Protein AF-E6TE12-F1 (afdb_monomer_lite)

pLDDT: mean 74.27, std 14.79, range [40.84, 89.06]

Structure (mmCIF, N/CA/C/O backbone):
data_AF-E6TE12-F1
#
_entry.id   AF-E6TE12-F1
#
loop_
_atom_site.group_PDB
_atom_site.id
_atom_site.type_symbol
_atom_site.label_atom_id
_atom_site.label_alt_id
_atom_site.label_comp_id
_atom_site.label_asym_id
_atom_site.label_entity_id
_atom_site.label_seq_id
_atom_site.pdbx_PDB_ins_code
_atom_site.Cartn_x
_atom_site.Cartn_y
_atom_site.Cartn_z
_atom_site.occupancy
_atom_site.B_iso_or_equiv
_atom_site.auth_seq_id
_atom_site.auth_comp_id
_atom_site.auth_asym_id
_atom_site.auth_atom_id
_atom_site.pdbx_PDB_model_num
ATOM 1 N N . MET A 1 1 ? 13.624 2.502 -21.140 1.00 45.03 1 MET A N 1
ATOM 2 C CA . MET A 1 1 ? 13.151 1.319 -20.391 1.00 45.03 1 MET A CA 1
ATOM 3 C C . MET A 1 1 ? 12.896 1.869 -19.003 1.00 45.03 1 MET A C 1
ATOM 5 O O . MET A 1 1 ? 13.760 1.769 -18.151 1.00 45.03 1 MET A O 1
ATOM 9 N N . ASP A 1 2 ? 11.790 2.602 -18.863 1.00 51.84 2 ASP A N 1
ATOM 10 C CA . ASP A 1 2 ? 11.550 3.578 -17.779 1.00 51.84 2 ASP A CA 1
ATOM 11 C C . ASP A 1 2 ? 10.140 3.368 -17.189 1.00 51.84 2 ASP A C 1
ATOM 13 O O . ASP A 1 2 ? 9.469 4.292 -16.747 1.00 51.84 2 ASP A O 1
ATOM 17 N N . ASP A 1 3 ? 9.636 2.131 -17.226 1.00 58.41 3 ASP A N 1
ATOM 18 C CA . ASP A 1 3 ? 8.274 1.789 -16.789 1.00 58.41 3 ASP A CA 1
ATOM 19 C C . ASP A 1 3 ? 8.142 1.647 -15.254 1.00 58.41 3 ASP A C 1
ATOM 21 O O . ASP A 1 3 ? 7.053 1.382 -14.744 1.00 58.41 3 ASP A O 1
ATOM 25 N N . LEU A 1 4 ? 9.242 1.821 -14.505 1.00 60.34 4 LEU A N 1
ATOM 26 C CA . LEU A 1 4 ? 9.303 1.711 -13.038 1.00 60.34 4 LEU A CA 1
ATOM 27 C C . LEU A 1 4 ? 9.480 3.057 -12.314 1.00 60.34 4 LEU A C 1
ATOM 29 O O . LEU A 1 4 ? 9.471 3.064 -11.086 1.00 60.34 4 LEU A O 1
ATOM 33 N N . ASP A 1 5 ? 9.566 4.186 -13.030 1.00 63.81 5 ASP A N 1
ATOM 34 C CA . ASP A 1 5 ? 9.883 5.534 -12.500 1.00 63.81 5 ASP A CA 1
ATOM 35 C C . ASP A 1 5 ? 8.854 6.138 -11.509 1.00 63.81 5 ASP A C 1
ATOM 37 O O . ASP A 1 5 ? 8.929 7.304 -11.128 1.00 63.81 5 ASP A O 1
ATOM 41 N N . GLY A 1 6 ? 7.890 5.347 -11.041 1.00 72.25 6 GLY A N 1
ATOM 42 C CA . GLY A 1 6 ? 6.914 5.738 -10.021 1.00 72.25 6 GLY A CA 1
ATOM 43 C C . GLY A 1 6 ? 6.625 4.664 -8.976 1.00 72.25 6 GLY A C 1
ATOM 44 O O . GLY A 1 6 ? 5.877 4.925 -8.039 1.00 72.25 6 GLY A O 1
ATOM 45 N N . TYR A 1 7 ? 7.206 3.469 -9.095 1.00 80.56 7 TYR A N 1
ATOM 46 C CA . TYR A 1 7 ? 6.985 2.391 -8.138 1.00 80.56 7 TYR A CA 1
ATOM 47 C C . TYR A 1 7 ? 8.058 2.446 -7.051 1.00 80.56 7 TYR A C 1
ATOM 49 O O . TYR A 1 7 ? 9.251 2.513 -7.335 1.00 80.56 7 TYR A O 1
ATOM 57 N N . VAL A 1 8 ? 7.636 2.410 -5.789 1.00 85.50 8 VAL A N 1
ATOM 58 C CA . VAL A 1 8 ? 8.545 2.349 -4.638 1.00 85.50 8 VAL A CA 1
ATOM 59 C C . VAL A 1 8 ? 8.175 1.200 -3.712 1.00 85.50 8 VAL A C 1
ATOM 61 O O . VAL A 1 8 ? 7.115 0.587 -3.836 1.00 85.50 8 VAL A O 1
ATOM 64 N N . GLU A 1 9 ? 9.074 0.851 -2.800 1.00 86.00 9 GLU A N 1
ATOM 65 C CA . GLU A 1 9 ? 8.840 -0.238 -1.855 1.00 86.00 9 GLU A CA 1
ATOM 66 C C . GLU A 1 9 ? 7.650 0.053 -0.935 1.00 86.00 9 GLU A C 1
ATOM 68 O O . GLU A 1 9 ? 7.329 1.201 -0.620 1.00 86.00 9 GLU A O 1
ATOM 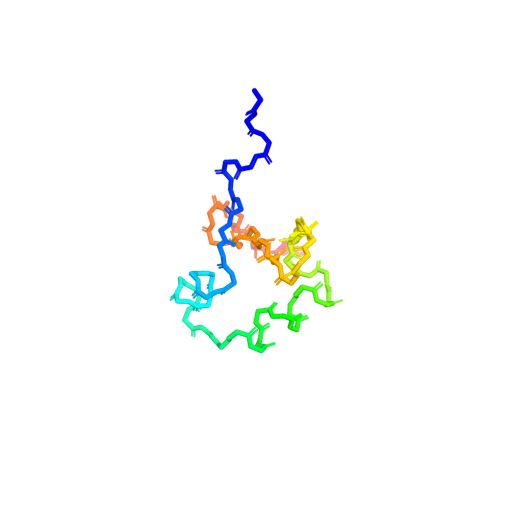73 N N . LEU A 1 10 ? 7.000 -1.013 -0.474 1.00 84.38 10 LEU A N 1
ATOM 74 C CA . LEU A 1 10 ? 5.796 -0.928 0.347 1.00 84.38 10 LEU A CA 1
ATOM 75 C C . LEU A 1 10 ? 6.017 -0.123 1.645 1.00 84.38 10 LEU A C 1
ATOM 77 O O . LEU A 1 10 ? 5.161 0.684 2.012 1.00 84.38 10 LEU A O 1
ATOM 81 N N . ALA A 1 11 ? 7.188 -0.269 2.272 1.00 85.19 11 ALA A N 1
ATOM 82 C CA . ALA A 1 11 ? 7.597 0.502 3.446 1.00 85.19 11 ALA A CA 1
ATOM 83 C C . ALA A 1 11 ? 7.731 2.009 3.152 1.00 85.19 11 ALA A C 1
ATOM 85 O O . ALA A 1 11 ? 7.325 2.846 3.956 1.00 85.19 11 ALA A O 1
ATOM 86 N N . GLU A 1 12 ? 8.254 2.365 1.979 1.00 85.00 12 GLU A N 1
ATOM 87 C CA . GLU A 1 12 ? 8.403 3.758 1.548 1.00 85.00 12 GLU A CA 1
ATOM 88 C C . GLU A 1 12 ? 7.038 4.378 1.205 1.00 85.00 12 GLU A C 1
ATOM 90 O O . GLU A 1 12 ? 6.757 5.521 1.567 1.00 85.00 12 GLU A O 1
ATOM 95 N N . VAL A 1 13 ? 6.125 3.622 0.579 1.00 84.44 13 VAL A N 1
ATOM 96 C CA . VAL A 1 13 ? 4.735 4.080 0.385 1.00 84.44 13 VAL A CA 1
ATOM 97 C C . VAL A 1 13 ? 4.046 4.314 1.727 1.00 84.44 13 VAL A C 1
ATOM 99 O O . VAL A 1 13 ? 3.401 5.348 1.904 1.00 84.44 13 VAL A O 1
ATOM 102 N N . ALA A 1 14 ? 4.209 3.389 2.674 1.00 86.19 14 ALA A N 1
ATOM 103 C CA . ALA A 1 14 ? 3.661 3.504 4.021 1.00 86.19 14 ALA A CA 1
ATOM 104 C C . ALA A 1 14 ? 4.175 4.772 4.727 1.00 86.19 14 ALA A C 1
ATOM 106 O O . ALA A 1 14 ? 3.374 5.556 5.244 1.00 86.19 14 ALA A O 1
ATOM 107 N N . ALA A 1 15 ? 5.485 5.034 4.654 1.00 85.88 15 ALA A N 1
ATOM 108 C CA . ALA A 1 15 ? 6.103 6.235 5.209 1.00 85.88 15 ALA A CA 1
ATOM 109 C C . ALA A 1 15 ? 5.579 7.524 4.552 1.00 85.88 15 ALA A C 1
ATOM 111 O O . ALA A 1 15 ? 5.202 8.464 5.252 1.00 85.88 15 ALA A O 1
ATOM 112 N N . ARG A 1 16 ? 5.485 7.566 3.216 1.00 83.31 16 ARG A N 1
ATOM 113 C CA . ARG A 1 16 ? 5.005 8.752 2.480 1.00 83.31 16 ARG A CA 1
ATOM 114 C C . ARG A 1 16 ? 3.524 9.037 2.711 1.00 83.31 16 ARG A C 1
ATOM 116 O O . ARG A 1 16 ? 3.138 10.196 2.824 1.00 83.31 16 ARG A O 1
ATOM 123 N N . MET A 1 17 ? 2.700 7.992 2.779 1.00 81.00 17 MET A N 1
ATOM 124 C CA . MET A 1 17 ? 1.259 8.089 3.039 1.00 81.00 17 MET A CA 1
ATOM 125 C C . MET A 1 17 ? 0.914 8.220 4.522 1.00 81.00 17 MET A C 1
ATOM 127 O O . MET A 1 17 ? -0.251 8.452 4.839 1.00 81.00 17 MET A O 1
ATOM 131 N N . ASN A 1 18 ? 1.903 8.120 5.415 1.00 85.44 18 ASN A N 1
ATOM 132 C CA . ASN A 1 18 ? 1.718 8.136 6.864 1.00 85.44 18 ASN A CA 1
ATOM 133 C C . ASN A 1 18 ? 0.677 7.094 7.336 1.00 85.44 18 ASN A C 1
ATOM 135 O O . ASN A 1 18 ? -0.170 7.371 8.187 1.00 85.44 18 ASN A O 1
ATOM 139 N N . ILE A 1 19 ? 0.722 5.898 6.742 1.00 87.00 19 ILE A N 1
ATOM 140 C CA . ILE A 1 19 ? -0.143 4.749 7.056 1.00 87.00 19 ILE A CA 1
ATOM 141 C C . ILE A 1 19 ? 0.705 3.494 7.268 1.00 87.00 19 ILE A C 1
ATOM 143 O O . ILE A 1 19 ? 1.902 3.481 7.001 1.00 87.00 19 ILE A O 1
ATOM 147 N N . THR A 1 20 ? 0.089 2.416 7.743 1.00 88.44 20 THR A N 1
ATOM 148 C CA . THR A 1 20 ? 0.788 1.137 7.933 1.00 88.44 20 THR A CA 1
ATOM 149 C C . THR A 1 20 ? 0.936 0.358 6.627 1.00 88.44 20 THR A C 1
ATOM 151 O O . THR A 1 20 ? 0.093 0.436 5.735 1.00 88.44 20 THR A O 1
ATOM 154 N N . GLU A 1 21 ? 1.964 -0.485 6.550 1.00 88.00 21 GLU A N 1
ATOM 155 C CA . GLU A 1 21 ? 2.173 -1.444 5.457 1.00 88.00 21 GLU A CA 1
ATOM 156 C C . GLU A 1 21 ? 0.944 -2.335 5.205 1.00 88.00 21 GLU A C 1
ATOM 158 O O . GLU A 1 21 ? 0.565 -2.591 4.062 1.00 88.00 21 GLU A O 1
ATOM 163 N N . ALA A 1 22 ? 0.261 -2.748 6.278 1.00 88.00 22 ALA A N 1
ATOM 164 C CA . ALA A 1 22 ? -0.980 -3.511 6.190 1.00 88.00 22 ALA A CA 1
ATOM 165 C C . ALA A 1 22 ? -2.097 -2.719 5.490 1.00 88.00 22 ALA A C 1
ATOM 167 O O . ALA A 1 22 ? -2.804 -3.277 4.654 1.00 88.00 22 ALA A O 1
ATOM 168 N N . GLN A 1 23 ? -2.226 -1.420 5.780 1.00 86.94 23 GLN A N 1
ATOM 169 C CA . GLN A 1 23 ? -3.187 -0.539 5.109 1.00 86.94 23 GLN A CA 1
ATOM 170 C C . GLN A 1 23 ? -2.806 -0.281 3.649 1.00 86.94 23 GLN A C 1
ATOM 172 O O . GLN A 1 23 ? -3.686 -0.280 2.794 1.00 86.94 23 GLN A O 1
ATOM 177 N N . VAL A 1 24 ? -1.516 -0.123 3.328 1.00 85.38 24 VAL A N 1
ATOM 178 C CA . VAL A 1 24 ? -1.058 -0.043 1.927 1.00 85.38 24 VAL A CA 1
ATOM 179 C C . VAL A 1 24 ? -1.457 -1.311 1.175 1.00 85.38 24 VAL A C 1
ATOM 181 O O . VAL A 1 24 ? -2.004 -1.241 0.076 1.00 85.38 24 VAL A O 1
ATOM 184 N N . MET A 1 25 ? -1.239 -2.480 1.777 1.00 85.81 25 MET A N 1
ATOM 185 C CA . MET A 1 25 ? -1.593 -3.755 1.162 1.00 85.81 25 MET A CA 1
ATOM 186 C C . MET A 1 25 ? -3.109 -3.939 1.024 1.00 85.81 25 MET A C 1
ATOM 188 O O . MET A 1 25 ? -3.561 -4.519 0.037 1.00 85.81 25 MET A O 1
ATOM 192 N N . ASP A 1 26 ? -3.895 -3.419 1.964 1.00 89.06 26 ASP A N 1
ATOM 193 C CA . ASP A 1 26 ? -5.352 -3.351 1.857 1.00 89.06 26 ASP A CA 1
ATOM 194 C C . ASP A 1 26 ? -5.776 -2.489 0.655 1.00 89.06 26 ASP A C 1
ATOM 196 O O . ASP A 1 26 ? -6.510 -2.950 -0.217 1.00 89.06 26 ASP A O 1
ATOM 200 N N . LEU A 1 27 ? -5.189 -1.300 0.493 1.00 85.06 27 LEU A N 1
ATOM 201 C CA . LEU A 1 27 ? -5.430 -0.433 -0.665 1.00 85.06 27 LEU A CA 1
ATOM 202 C C . LEU A 1 27 ? -5.037 -1.095 -1.997 1.00 85.06 27 LEU A C 1
ATOM 204 O O . LEU A 1 27 ? -5.750 -0.951 -2.992 1.00 85.06 27 LEU A O 1
ATOM 208 N N . VAL A 1 28 ? -3.944 -1.861 -2.029 1.00 85.06 28 VAL A N 1
ATOM 209 C CA . VAL A 1 28 ? -3.551 -2.659 -3.203 1.00 85.06 28 VAL A CA 1
ATOM 210 C C . VAL A 1 28 ? -4.577 -3.764 -3.487 1.00 85.06 28 VAL A C 1
ATOM 212 O O . VAL A 1 28 ? -5.000 -3.933 -4.632 1.00 85.06 28 VAL A O 1
ATOM 215 N N . ARG A 1 29 ? -5.041 -4.492 -2.460 1.00 86.31 29 ARG A N 1
ATOM 216 C CA . ARG A 1 29 ? -6.076 -5.540 -2.598 1.00 86.31 29 ARG A CA 1
ATOM 217 C C . ARG A 1 29 ? -7.401 -4.978 -3.105 1.00 86.31 29 ARG A C 1
ATOM 219 O O . ARG A 1 29 ? -8.045 -5.596 -3.950 1.00 86.31 29 ARG A O 1
ATOM 226 N N . HIS A 1 30 ? -7.768 -3.789 -2.639 1.00 86.38 30 HIS A N 1
ATOM 227 C CA . HIS A 1 30 ? -8.952 -3.051 -3.070 1.00 86.38 30 HIS A CA 1
ATOM 228 C C . HIS A 1 30 ? -8.770 -2.361 -4.436 1.00 86.38 30 HIS A C 1
ATOM 230 O O . HIS A 1 30 ? -9.685 -1.683 -4.902 1.00 86.38 30 HIS A O 1
ATOM 236 N N . ARG A 1 31 ? -7.618 -2.553 -5.101 1.00 80.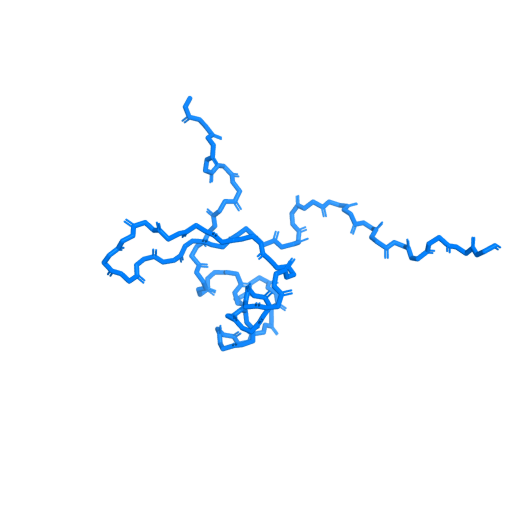56 31 ARG A N 1
ATOM 237 C CA . ARG A 1 31 ? -7.247 -1.939 -6.389 1.00 80.56 31 ARG A CA 1
ATOM 238 C C . ARG A 1 31 ? -7.258 -0.404 -6.376 1.00 80.56 31 ARG A C 1
ATOM 240 O O . ARG A 1 31 ? -7.417 0.216 -7.425 1.00 80.56 31 ARG A O 1
ATOM 247 N N . VAL A 1 32 ? -7.079 0.202 -5.202 1.00 84.31 32 VAL A N 1
ATOM 248 C CA . VAL A 1 32 ? -6.921 1.655 -5.035 1.00 84.31 32 VAL A CA 1
ATOM 249 C C . VAL A 1 32 ? -5.506 2.082 -5.429 1.00 84.31 32 VAL A C 1
ATOM 251 O O . VAL A 1 32 ? -5.332 3.115 -6.068 1.00 84.31 32 VAL A O 1
ATOM 254 N N . LEU A 1 33 ? -4.502 1.271 -5.082 1.00 82.69 33 LEU A N 1
ATOM 255 C CA . LEU A 1 33 ? -3.103 1.484 -5.458 1.00 82.69 33 LEU A CA 1
ATOM 256 C C . LEU A 1 33 ? -2.667 0.481 -6.526 1.00 82.69 33 LEU A C 1
ATOM 258 O O . LEU A 1 33 ? -3.070 -0.686 -6.505 1.00 82.69 33 LEU A O 1
ATOM 262 N N . ARG A 1 34 ? -1.811 0.934 -7.447 1.00 84.00 34 ARG A N 1
ATOM 263 C CA . ARG A 1 34 ? -1.145 0.053 -8.410 1.00 84.00 34 ARG A CA 1
ATOM 264 C C . ARG A 1 34 ? 0.055 -0.591 -7.735 1.00 84.00 34 ARG A C 1
ATOM 266 O O . ARG A 1 34 ? 0.838 0.084 -7.078 1.00 84.00 34 ARG A O 1
ATOM 273 N N . ALA A 1 35 ? 0.198 -1.898 -7.903 1.00 85.69 35 ALA A N 1
ATOM 274 C CA . ALA A 1 35 ? 1.344 -2.637 -7.406 1.00 85.69 35 ALA A CA 1
ATOM 275 C C . ALA A 1 35 ? 1.826 -3.625 -8.460 1.00 85.69 35 ALA A C 1
ATOM 277 O O . ALA A 1 35 ? 1.022 -4.239 -9.166 1.00 85.69 35 ALA A O 1
ATOM 278 N N . VAL A 1 36 ? 3.138 -3.795 -8.527 1.00 85.12 36 VAL A N 1
ATOM 279 C CA . VAL A 1 36 ? 3.810 -4.802 -9.339 1.00 85.12 36 VAL A CA 1
ATOM 280 C C . VAL A 1 36 ? 4.537 -5.771 -8.418 1.00 85.12 36 VAL A C 1
ATOM 282 O O . VAL A 1 36 ? 5.224 -5.382 -7.475 1.00 85.12 36 VAL A O 1
ATOM 285 N N . ASN A 1 37 ? 4.345 -7.061 -8.677 1.00 82.25 37 ASN A N 1
ATOM 286 C CA . ASN A 1 37 ? 5.050 -8.122 -7.975 1.00 82.25 37 ASN A CA 1
ATOM 287 C C . ASN A 1 37 ? 6.256 -8.531 -8.823 1.00 82.25 37 ASN A C 1
ATOM 289 O O . ASN A 1 37 ? 6.085 -9.008 -9.945 1.00 82.25 37 ASN A O 1
ATOM 293 N N . LEU A 1 38 ? 7.456 -8.3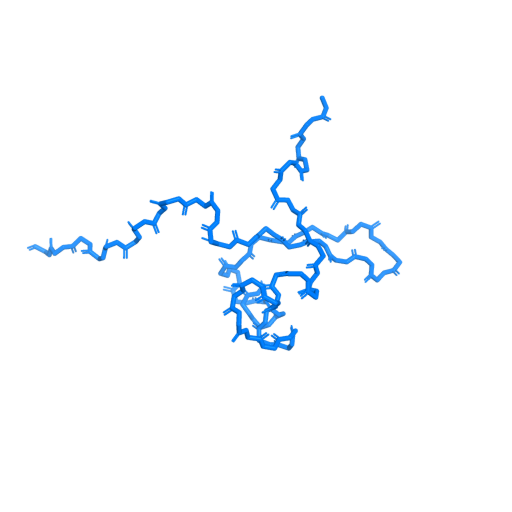29 -8.286 1.00 79.94 38 LEU A N 1
ATOM 294 C CA . LEU A 1 38 ? 8.723 -8.648 -8.949 1.00 79.94 38 LEU A CA 1
ATOM 295 C C . LEU A 1 38 ? 9.180 -10.096 -8.673 1.00 79.94 38 LEU A C 1
ATOM 297 O O . LEU A 1 38 ? 10.233 -10.517 -9.145 1.00 79.94 38 LEU A O 1
ATOM 301 N N . GLY A 1 39 ? 8.383 -10.878 -7.937 1.00 76.69 39 GLY A N 1
ATOM 302 C CA . GLY A 1 39 ? 8.733 -12.216 -7.462 1.00 76.69 39 GLY A CA 1
ATOM 303 C C . GLY A 1 39 ? 9.505 -12.184 -6.139 1.00 76.69 39 GLY A C 1
ATOM 304 O O . GLY A 1 39 ? 9.885 -11.129 -5.645 1.00 76.69 39 GLY A O 1
ATOM 305 N N . LEU A 1 40 ? 9.705 -13.355 -5.518 1.00 77.38 40 LEU A N 1
ATOM 306 C CA . LEU A 1 40 ? 10.465 -13.515 -4.259 1.00 77.38 40 LEU A CA 1
ATOM 307 C C . LEU A 1 40 ? 9.954 -12.675 -3.065 1.00 77.38 40 LEU A C 1
ATOM 309 O O . LEU A 1 40 ? 10.697 -12.412 -2.127 1.00 77.38 40 LEU A O 1
ATOM 313 N N . GLY A 1 41 ? 8.681 -12.269 -3.082 1.00 74.12 41 GLY A N 1
ATOM 314 C CA . GLY A 1 41 ? 8.087 -11.429 -2.035 1.00 74.12 41 GLY A CA 1
ATOM 315 C C . GLY A 1 41 ? 8.352 -9.929 -2.198 1.00 74.12 41 GLY A C 1
ATOM 316 O O . GLY A 1 41 ? 7.917 -9.151 -1.354 1.00 74.12 41 GLY A O 1
ATOM 317 N N . LEU A 1 42 ? 9.007 -9.511 -3.284 1.00 75.69 42 LEU A N 1
ATOM 318 C CA . LEU A 1 42 ? 9.229 -8.104 -3.602 1.00 75.69 42 LEU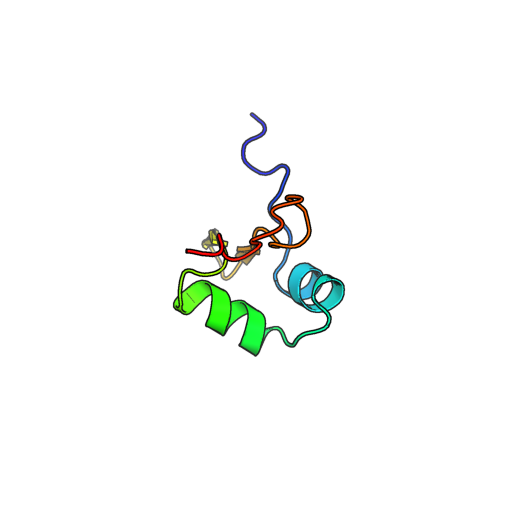 A CA 1
ATOM 319 C C . LEU A 1 42 ? 7.984 -7.527 -4.279 1.00 75.69 42 LEU A C 1
ATOM 321 O O . LEU A 1 42 ? 7.662 -7.846 -5.427 1.00 75.69 42 LEU A O 1
ATOM 325 N N . ILE A 1 43 ? 7.272 -6.677 -3.542 1.00 81.81 43 ILE A N 1
ATOM 326 C CA . ILE A 1 43 ? 6.113 -5.934 -4.034 1.00 81.81 43 ILE A CA 1
ATOM 327 C C . ILE A 1 43 ? 6.498 -4.464 -4.085 1.00 81.81 43 ILE A C 1
ATOM 329 O O . ILE A 1 43 ? 6.847 -3.867 -3.066 1.00 81.81 43 ILE A O 1
ATOM 333 N N . MET A 1 44 ? 6.397 -3.887 -5.274 1.00 84.19 44 MET A N 1
ATOM 334 C CA . MET A 1 44 ? 6.594 -2.466 -5.491 1.00 84.19 44 MET A CA 1
ATOM 335 C C . MET A 1 44 ? 5.236 -1.819 -5.732 1.00 84.19 44 MET A C 1
ATOM 337 O O . MET A 1 44 ? 4.409 -2.350 -6.474 1.00 84.19 44 MET A O 1
ATOM 341 N N . VAL A 1 45 ? 4.979 -0.696 -5.077 1.00 83.50 45 VAL A N 1
ATOM 342 C CA . VAL A 1 45 ? 3.688 -0.012 -5.074 1.00 83.50 45 VAL A CA 1
ATOM 343 C C . VAL A 1 45 ? 3.883 1.402 -5.604 1.00 83.50 45 VAL A C 1
ATOM 345 O O . VAL A 1 45 ? 4.812 2.102 -5.211 1.00 83.50 45 VAL A O 1
ATOM 348 N N . GLU A 1 46 ? 3.007 1.825 -6.506 1.00 84.12 46 GLU A N 1
ATOM 349 C CA . GLU A 1 46 ? 2.952 3.202 -6.988 1.00 84.12 46 GLU A CA 1
ATOM 350 C C . GLU A 1 46 ? 2.183 4.042 -5.952 1.00 84.12 46 GLU A C 1
ATOM 352 O O . GLU A 1 46 ? 0.992 3.797 -5.723 1.00 84.12 46 GLU A O 1
ATOM 357 N N . PRO A 1 47 ? 2.828 5.004 -5.269 1.00 70.00 47 PRO A N 1
ATOM 358 C CA . PRO A 1 47 ? 2.166 5.818 -4.268 1.00 70.00 47 PRO A CA 1
ATOM 359 C C . PRO A 1 47 ? 1.227 6.812 -4.954 1.00 70.00 47 PRO A C 1
ATOM 361 O O . PRO A 1 47 ? 1.646 7.614 -5.787 1.00 70.00 47 PRO A O 1
ATOM 364 N N . ALA A 1 48 ? -0.031 6.857 -4.514 1.00 68.00 48 ALA A N 1
ATOM 365 C CA . ALA A 1 48 ? -1.022 7.810 -5.027 1.00 68.00 48 ALA A CA 1
ATOM 366 C C . ALA A 1 48 ? -0.679 9.292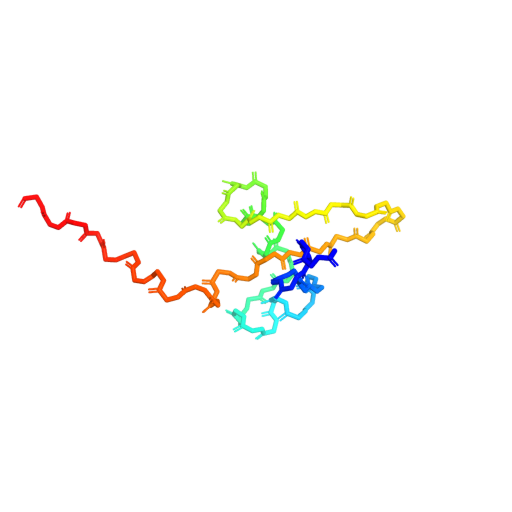 -4.754 1.00 68.00 48 ALA A C 1
ATOM 368 O O . ALA A 1 48 ? -1.363 10.179 -5.250 1.00 68.00 48 ALA A O 1
ATOM 369 N N . ILE A 1 49 ? 0.374 9.574 -3.978 1.00 59.88 49 ILE A N 1
ATOM 370 C CA . ILE A 1 49 ? 0.804 10.936 -3.623 1.00 59.88 49 ILE A CA 1
ATOM 371 C C . ILE A 1 49 ? 1.448 11.662 -4.815 1.00 59.88 49 ILE A C 1
ATOM 373 O O . ILE A 1 49 ? 1.418 12.889 -4.865 1.00 59.88 49 ILE A O 1
ATOM 377 N N . LEU A 1 50 ? 2.022 10.934 -5.782 1.00 51.03 50 LEU A N 1
ATOM 378 C CA . LEU A 1 50 ? 2.861 11.529 -6.833 1.00 51.03 50 LEU A CA 1
ATOM 379 C C . LEU A 1 50 ? 2.176 11.770 -8.179 1.00 51.03 50 LEU A C 1
ATOM 381 O O . LEU A 1 50 ? 2.815 12.260 -9.106 1.00 51.03 50 LEU A O 1
ATOM 385 N N . SER A 1 51 ? 0.869 11.564 -8.278 1.00 48.84 51 SER A N 1
ATOM 386 C CA . SER A 1 51 ? 0.104 12.259 -9.306 1.00 48.84 5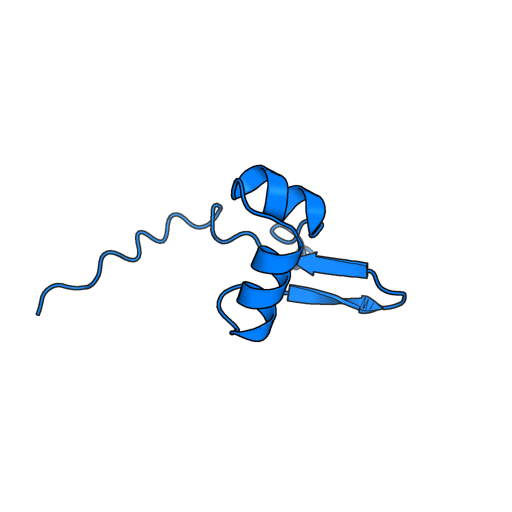1 SER A CA 1
ATOM 387 C C . SER A 1 51 ? -0.744 13.287 -8.590 1.00 48.84 51 SER A C 1
ATOM 389 O O . SER A 1 51 ? -1.517 12.930 -7.707 1.00 48.84 51 SER A O 1
ATOM 391 N N . GLY A 1 52 ? -0.626 14.560 -8.960 1.00 40.84 52 GLY A N 1
ATOM 392 C CA . GLY A 1 52 ? -1.518 15.635 -8.523 1.00 40.84 52 GLY A CA 1
ATOM 393 C C . GLY A 1 52 ? -2.971 15.440 -8.976 1.00 40.84 52 GLY A C 1
ATOM 394 O O . GLY A 1 52 ? -3.644 16.411 -9.311 1.00 40.84 52 GLY A O 1
ATOM 395 N N . SER A 1 53 ? -3.477 14.204 -8.996 1.00 45.31 53 SER A N 1
ATOM 396 C CA . SER A 1 53 ? -4.890 13.887 -9.004 1.00 45.31 53 SER A CA 1
ATOM 397 C C . SER A 1 53 ? -5.465 14.328 -7.669 1.00 45.31 53 SER A C 1
ATOM 399 O O . SER A 1 53 ? -5.732 13.557 -6.749 1.00 45.31 53 SER A O 1
ATOM 401 N N . VAL A 1 54 ? -5.740 15.623 -7.632 1.00 46.38 54 VAL A N 1
ATOM 402 C CA . VAL A 1 54 ? -6.974 16.145 -7.085 1.00 46.38 54 VAL A CA 1
ATOM 403 C C . VAL A 1 54 ? -8.102 15.278 -7.667 1.00 46.38 54 VAL A C 1
ATOM 405 O O . VAL A 1 54 ? -8.676 15.592 -8.704 1.00 46.38 54 VAL A O 1
ATOM 408 N N . SER A 1 55 ? -8.414 14.143 -7.034 1.00 49.03 55 SER A N 1
ATOM 409 C CA . SER A 1 55 ? -9.763 13.587 -7.109 1.00 49.03 55 SER A CA 1
ATOM 410 C C . SER A 1 55 ? -10.637 14.533 -6.299 1.00 49.03 55 SER A C 1
ATOM 412 O O . SER A 1 55 ? -11.082 14.218 -5.200 1.00 49.03 55 SER A O 1
ATOM 414 N N . THR A 1 56 ? -10.840 15.745 -6.813 1.00 51.25 56 THR A N 1
ATOM 415 C CA . THR A 1 56 ? -12.035 16.486 -6.460 1.00 51.25 56 THR A CA 1
ATOM 416 C C . THR A 1 56 ? -13.185 15.623 -6.965 1.00 51.25 56 THR A C 1
ATOM 418 O O . THR A 1 56 ? -13.209 15.264 -8.148 1.00 51.25 56 THR A O 1
ATOM 421 N N . PRO A 1 57 ? -14.138 15.243 -6.101 1.00 48.84 57 PRO A N 1
ATOM 422 C CA . PRO A 1 57 ? -15.403 14.755 -6.605 1.00 48.84 57 PRO A CA 1
ATOM 423 C C . PRO A 1 57 ? -15.934 15.845 -7.539 1.00 48.84 57 PRO A C 1
ATOM 425 O O . PRO A 1 57 ? -16.008 17.009 -7.148 1.00 48.84 57 PRO A O 1
ATOM 428 N N . ARG A 1 58 ? -16.244 15.492 -8.789 1.00 51.69 58 ARG A N 1
ATOM 429 C CA . ARG A 1 58 ? -16.986 16.378 -9.688 1.00 51.69 58 ARG A CA 1
ATOM 430 C C . ARG A 1 58 ? -18.320 16.687 -8.987 1.00 51.69 58 ARG A C 1
ATOM 432 O O . ARG A 1 58 ? -19.072 15.735 -8.773 1.00 51.69 58 ARG A O 1
ATOM 439 N N . PRO A 1 59 ? -18.618 17.940 -8.588 1.00 55.50 59 PRO A N 1
ATOM 440 C CA . PRO A 1 59 ? -19.961 18.265 -8.133 1.00 55.50 59 PRO A CA 1
ATOM 441 C C . PRO A 1 59 ? -20.919 18.072 -9.314 1.00 55.50 59 PRO A C 1
ATOM 443 O O . PRO A 1 59 ? -20.563 18.381 -10.455 1.00 55.50 59 PRO A O 1
ATOM 446 N N . ALA A 1 60 ? -22.064 17.459 -9.019 1.00 61.38 60 ALA A N 1
ATOM 447 C CA . ALA A 1 60 ? -23.143 17.188 -9.964 1.00 61.38 60 ALA A CA 1
ATOM 448 C C . ALA A 1 60 ? -23.702 18.471 -10.594 1.00 61.38 60 ALA A C 1
ATOM 450 O O . ALA A 1 60 ? -23.669 19.523 -9.915 1.00 61.38 60 ALA A O 1
#

Foldseek 3Di:
DCPCVQWAFLVVLCVVVVHDSVVSVVCVVVVVWDWDDPDPPTITIRRPPPPPPPPPPDDD

Radius of gyration: 12.63 Å; chains: 1; bounding box: 36×32×28 Å

Sequence (60 aa):
MDDLDGYVELAEVAARMNITEAQVMDLVRHRVLRAVNLGLGLIMVEPAILSGSVSTPRPA

Secondary structure (DSSP, 8-state):
--TTTT-EEHHHHHHHHTS-HHHHHHHHHTTSSEEEEEETTEEEEE-GGGS---------

Organism: Mycolicibacterium gilvum (strain DSM 45189 / LMG 24558 / Spyr1) (NCBI:txid278137)